Protein AF-A0A535C9H8-F1 (afdb_monomer_lite)

pLDDT: mean 93.2, std 9.54, range [48.53, 98.31]

Secondary structure (DSSP, 8-state):
-----TTEEEE---GGGHHHHHHHHHHHHHHHHS-----HHHHHHHHTSTT--HHHH--EEEETTS-B-

Radius of gyration: 13.56 Å; chains: 1; bounding box: 24×35×27 Å

Sequence (69 aa):
MAILLQNLLARAPRLNDLSDVTRLLIACDIIEDGMSDYTEEELLADWQRPGFNLDTDAWVIITNKGQLV

Foldseek 3Di:
DDDDDPQKDKFQDDPVCLVLVQVVVQVVCCVVPVGDPGDSVVSVCVCVPPPHDSRPRDMFIAGNVRHTD

Structure (mmCIF, N/CA/C/O backbone):
data_AF-A0A535C9H8-F1
#
_entry.id   AF-A0A535C9H8-F1
#
loop_
_atom_site.group_PDB
_atom_site.id
_atom_site.type_symbol
_atom_site.label_atom_id
_atom_site.label_alt_id
_atom_site.label_comp_id
_atom_site.label_asym_id
_atom_site.label_entity_id
_atom_site.label_seq_id
_atom_site.pdbx_PDB_ins_code
_atom_site.Cartn_x
_atom_site.Cartn_y
_atom_site.Cartn_z
_atom_site.occupancy
_atom_site.B_iso_or_equiv
_atom_site.auth_seq_id
_atom_site.auth_comp_id
_atom_site.auth_asym_id
_atom_site.auth_atom_id
_atom_site.pdbx_PDB_model_num
ATOM 1 N N . MET A 1 1 ? -13.913 -18.680 -15.567 1.00 48.53 1 MET A N 1
ATOM 2 C CA . MET A 1 1 ? -13.296 -19.590 -14.578 1.00 48.53 1 MET A CA 1
ATOM 3 C C . MET A 1 1 ? -12.746 -18.718 -13.466 1.00 48.53 1 MET A C 1
ATOM 5 O O . MET A 1 1 ? -11.992 -17.812 -13.785 1.00 48.53 1 MET A O 1
ATOM 9 N N . ALA A 1 2 ? -13.190 -18.896 -12.223 1.00 54.53 2 ALA A N 1
ATOM 10 C CA . ALA A 1 2 ? -12.713 -18.097 -11.094 1.00 54.53 2 ALA A CA 1
ATOM 11 C C . ALA A 1 2 ? -11.705 -18.923 -10.291 1.00 54.53 2 ALA A C 1
ATOM 13 O O . ALA A 1 2 ? -11.989 -20.072 -9.953 1.00 54.53 2 ALA A O 1
ATOM 14 N N . ILE A 1 3 ? -10.536 -18.352 -10.013 1.00 66.75 3 ILE A N 1
ATOM 15 C CA . ILE A 1 3 ? -9.567 -18.927 -9.080 1.00 66.75 3 ILE A CA 1
ATOM 16 C C . ILE A 1 3 ? -9.842 -18.282 -7.726 1.00 66.75 3 ILE A C 1
ATOM 18 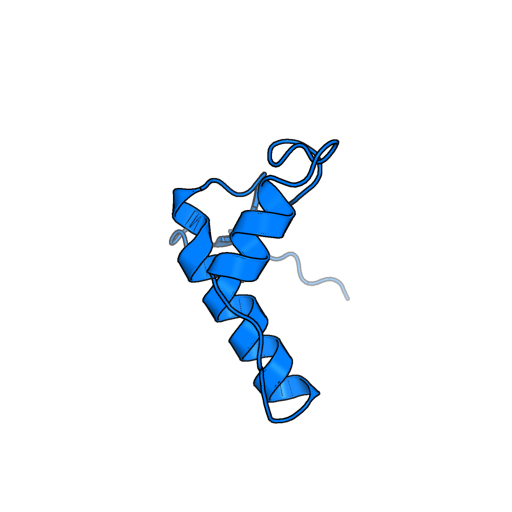O O . ILE A 1 3 ? -9.727 -17.067 -7.584 1.00 66.75 3 ILE A O 1
ATOM 22 N N . LEU A 1 4 ? -10.236 -19.089 -6.740 1.00 71.44 4 LEU A N 1
ATOM 23 C CA . LEU A 1 4 ? -10.379 -18.621 -5.367 1.00 71.44 4 LEU A CA 1
ATOM 24 C C . LEU A 1 4 ? -8.989 -18.597 -4.727 1.00 71.44 4 LEU A C 1
ATOM 26 O O . LEU A 1 4 ? -8.408 -19.650 -4.462 1.00 71.44 4 LEU A O 1
ATOM 30 N N . LEU A 1 5 ? -8.455 -17.400 -4.497 1.00 72.12 5 LEU A N 1
ATOM 31 C CA . LEU A 1 5 ? -7.196 -17.234 -3.782 1.00 72.12 5 LEU A CA 1
ATOM 32 C C . LEU A 1 5 ? -7.437 -17.509 -2.296 1.00 72.12 5 LEU A C 1
ATOM 34 O O . LEU A 1 5 ? -8.022 -16.707 -1.573 1.00 72.12 5 LEU A O 1
ATOM 38 N N . GLN A 1 6 ? -7.024 -18.695 -1.857 1.00 82.50 6 GLN A N 1
ATOM 39 C CA . GLN A 1 6 ? -7.023 -19.075 -0.449 1.00 82.50 6 GLN A CA 1
ATOM 40 C C . GLN A 1 6 ? -5.777 -18.494 0.228 1.00 82.50 6 GLN A C 1
ATOM 42 O O . GLN A 1 6 ? -4.732 -18.374 -0.408 1.00 82.50 6 GLN A O 1
ATOM 47 N N . ASN A 1 7 ? -5.864 -18.206 1.529 1.00 87.19 7 ASN A N 1
ATOM 48 C CA . ASN A 1 7 ? -4.771 -17.657 2.349 1.00 87.19 7 ASN A CA 1
ATOM 49 C C . ASN A 1 7 ? -4.433 -16.178 2.116 1.00 87.19 7 ASN A C 1
ATOM 51 O O . ASN A 1 7 ? -3.318 -15.762 2.431 1.00 87.19 7 ASN A O 1
ATOM 55 N N . LEU A 1 8 ? -5.387 -15.401 1.604 1.00 91.44 8 LEU A N 1
ATOM 56 C CA . LEU A 1 8 ? -5.310 -13.945 1.563 1.00 91.44 8 LEU A CA 1
ATOM 57 C C . LEU A 1 8 ? -6.260 -13.343 2.598 1.00 91.44 8 LEU A C 1
ATOM 59 O O . LEU A 1 8 ? -7.385 -13.819 2.766 1.00 91.44 8 L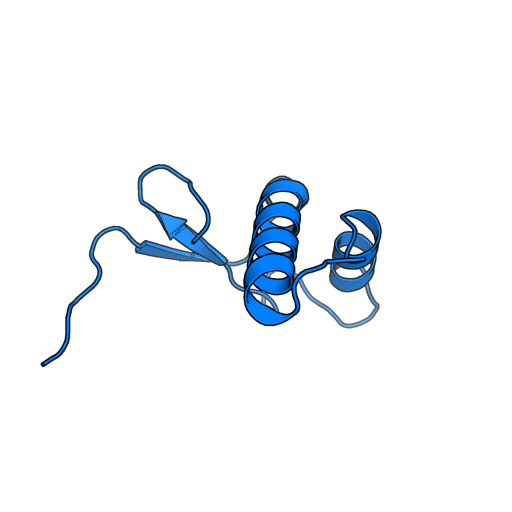EU A O 1
ATOM 63 N N . LEU A 1 9 ? -5.806 -12.298 3.281 1.00 91.88 9 LEU A N 1
ATOM 64 C CA . LEU A 1 9 ? -6.603 -11.521 4.221 1.00 91.88 9 LEU A CA 1
ATOM 65 C C . LEU A 1 9 ? -6.540 -10.047 3.835 1.00 91.88 9 LEU A C 1
ATOM 67 O O . LEU A 1 9 ? -5.454 -9.481 3.745 1.00 91.88 9 LEU A O 1
ATOM 71 N N . ALA A 1 10 ? -7.707 -9.430 3.672 1.00 93.50 10 ALA A N 1
ATOM 72 C CA . ALA A 1 10 ? -7.828 -7.985 3.566 1.00 93.50 10 ALA A CA 1
ATOM 73 C C . ALA A 1 10 ? -7.933 -7.369 4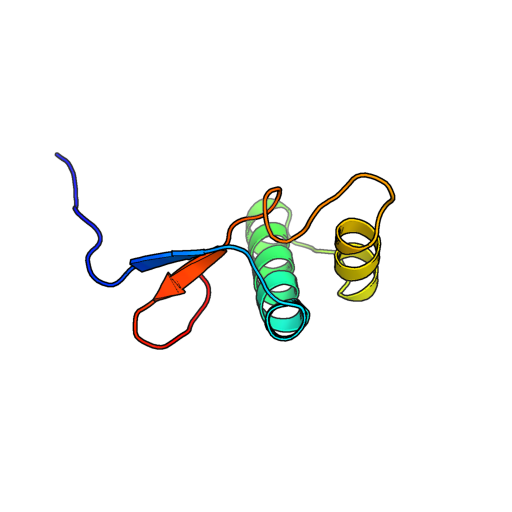.965 1.00 93.50 10 ALA A C 1
ATOM 75 O O . ALA A 1 10 ? -8.737 -7.820 5.787 1.00 93.50 10 ALA A O 1
ATOM 76 N N . ARG A 1 11 ? -7.136 -6.337 5.238 1.00 95.19 11 ARG A N 1
ATOM 77 C CA . ARG A 1 11 ? -7.243 -5.521 6.456 1.00 95.19 11 ARG A CA 1
ATOM 78 C C . ARG A 1 11 ? -6.778 -4.095 6.193 1.00 95.19 11 ARG A C 1
ATOM 80 O O . ARG A 1 11 ? -6.038 -3.864 5.241 1.00 95.19 11 ARG A O 1
ATOM 87 N N . ALA A 1 12 ? -7.128 -3.175 7.083 1.00 97.50 12 ALA A N 1
ATOM 88 C CA . ALA A 1 12 ? -6.476 -1.876 7.116 1.00 97.50 12 ALA A CA 1
ATOM 89 C C . ALA A 1 12 ? -4.958 -2.028 7.361 1.00 97.50 12 ALA A C 1
ATOM 91 O O . ALA A 1 12 ? -4.542 -2.905 8.144 1.00 97.50 12 ALA A O 1
ATOM 92 N N . PRO A 1 13 ? -4.117 -1.220 6.692 1.00 97.06 13 PRO A N 1
ATOM 93 C CA . PRO A 1 13 ? -2.701 -1.129 7.007 1.00 97.06 13 PRO A CA 1
ATOM 94 C C . PRO A 1 13 ? -2.481 -0.510 8.390 1.00 97.06 13 PRO A C 1
ATOM 96 O O . PRO A 1 13 ? -3.328 0.178 8.951 1.00 97.06 13 PRO A O 1
ATOM 99 N N . ARG A 1 14 ? -1.314 -0.782 8.958 1.00 95.81 14 ARG A N 1
ATOM 100 C CA . ARG A 1 14 ? -0.820 -0.224 10.217 1.00 95.81 14 ARG A CA 1
ATOM 101 C C . ARG A 1 14 ? 0.453 0.553 9.925 1.00 95.81 14 ARG A C 1
ATOM 103 O O . ARG A 1 14 ? 1.136 0.262 8.951 1.00 95.81 14 ARG A O 1
ATOM 110 N N . LEU A 1 15 ? 0.852 1.449 10.826 1.00 96.31 15 LEU A N 1
ATOM 111 C CA . LEU A 1 15 ? 2.115 2.189 10.681 1.00 96.31 15 LEU A CA 1
ATOM 112 C C . LEU A 1 15 ? 3.340 1.276 10.498 1.00 96.31 15 LEU A C 1
ATOM 114 O O . LEU A 1 15 ? 4.243 1.622 9.752 1.00 96.31 15 LEU A O 1
ATOM 118 N N . ASN A 1 16 ? 3.356 0.083 11.100 1.00 95.88 16 ASN A N 1
ATOM 119 C CA . ASN A 1 16 ? 4.452 -0.874 10.896 1.00 95.88 16 ASN A CA 1
ATOM 120 C C . ASN A 1 16 ? 4.473 -1.509 9.493 1.00 95.88 16 ASN A C 1
ATOM 122 O O . ASN A 1 16 ? 5.482 -2.101 9.131 1.00 95.88 16 ASN A O 1
ATOM 126 N N . ASP A 1 17 ? 3.388 -1.405 8.721 1.00 96.81 17 ASP A N 1
ATOM 127 C CA . ASP A 1 17 ? 3.339 -1.867 7.331 1.00 96.81 17 ASP A CA 1
ATOM 128 C C . ASP A 1 17 ? 3.890 -0.813 6.357 1.00 96.81 17 ASP A C 1
ATOM 130 O O . ASP A 1 17 ? 4.103 -1.134 5.194 1.00 96.81 17 ASP A O 1
ATOM 134 N N . LEU A 1 18 ? 4.126 0.428 6.810 1.00 97.62 18 LEU A N 1
ATOM 135 C CA . LEU A 1 18 ? 4.502 1.571 5.969 1.00 97.62 18 LEU A CA 1
ATOM 136 C C . LEU A 1 18 ? 5.651 1.237 5.007 1.00 97.62 18 LEU A C 1
ATOM 138 O O . LEU A 1 18 ? 5.538 1.463 3.804 1.00 97.62 18 LEU A O 1
ATOM 142 N N . SER A 1 19 ? 6.722 0.635 5.525 1.00 97.12 19 SER A N 1
ATOM 143 C CA . SER A 1 19 ? 7.901 0.309 4.719 1.00 97.12 19 SER A CA 1
ATOM 144 C C . SER A 1 19 ? 7.622 -0.768 3.671 1.00 97.12 19 SER A C 1
ATOM 146 O O . SER A 1 19 ? 8.081 -0.669 2.534 1.00 97.12 19 SER A O 1
ATOM 148 N N . ASP A 1 20 ? 6.833 -1.787 4.016 1.00 97.00 20 ASP A N 1
ATOM 149 C CA . ASP A 1 20 ? 6.510 -2.860 3.075 1.00 97.00 20 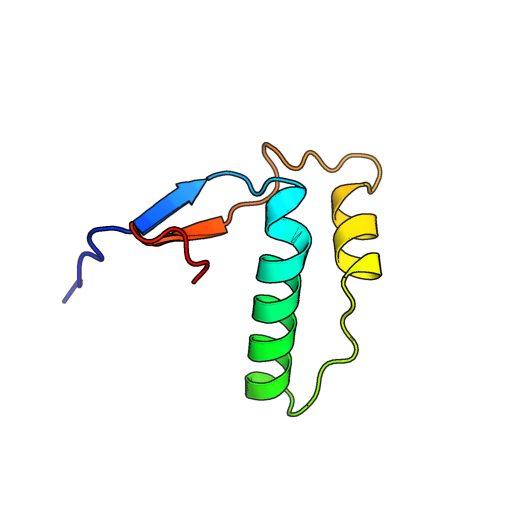ASP A CA 1
ATOM 150 C C . ASP A 1 20 ? 5.487 -2.402 2.023 1.00 97.00 20 ASP A C 1
ATOM 152 O O . ASP A 1 20 ? 5.611 -2.784 0.860 1.00 97.00 20 ASP A O 1
ATOM 156 N N . VAL A 1 21 ? 4.531 -1.534 2.385 1.00 97.62 21 VAL A N 1
ATOM 157 C CA . VAL A 1 21 ? 3.613 -0.900 1.421 1.00 97.62 21 VAL A CA 1
ATOM 158 C C . VAL A 1 21 ? 4.392 0.003 0.466 1.00 97.62 21 VAL A C 1
ATOM 160 O O . VAL A 1 21 ? 4.203 -0.090 -0.742 1.00 97.62 21 VAL A O 1
ATOM 163 N N . THR A 1 22 ? 5.317 0.818 0.979 1.00 98.06 22 THR A N 1
ATOM 164 C CA . THR A 1 22 ? 6.162 1.692 0.149 1.00 98.06 22 THR A CA 1
ATOM 165 C C . THR A 1 22 ? 6.984 0.877 -0.848 1.00 98.06 22 THR A C 1
ATOM 167 O O . THR A 1 22 ? 7.007 1.189 -2.035 1.00 98.06 22 THR A O 1
ATOM 170 N N . ARG A 1 23 ? 7.619 -0.215 -0.398 1.00 97.44 23 ARG A N 1
ATOM 171 C CA . ARG A 1 23 ? 8.368 -1.118 -1.290 1.00 97.44 23 ARG A CA 1
ATOM 172 C C . ARG A 1 23 ? 7.488 -1.726 -2.375 1.00 97.44 23 ARG A C 1
ATOM 174 O O . ARG A 1 23 ? 7.964 -1.890 -3.494 1.00 97.44 23 ARG A O 1
ATOM 181 N N . LEU A 1 24 ? 6.246 -2.081 -2.043 1.00 96.94 24 LEU A N 1
ATOM 182 C CA . LEU A 1 24 ? 5.298 -2.618 -3.013 1.00 96.94 24 LEU A CA 1
ATOM 183 C C . LEU A 1 24 ? 4.937 -1.567 -4.070 1.00 96.94 24 LEU A C 1
ATOM 185 O O . LEU A 1 24 ? 5.011 -1.879 -5.252 1.00 96.94 24 LEU A O 1
ATOM 189 N N . LEU A 1 25 ? 4.626 -0.335 -3.658 1.00 96.88 25 LEU A N 1
ATOM 190 C CA . LEU A 1 25 ? 4.316 0.768 -4.577 1.00 96.88 25 LEU A CA 1
ATOM 191 C C . LEU A 1 25 ? 5.489 1.055 -5.524 1.00 96.88 25 LEU A C 1
ATOM 193 O O . LEU A 1 25 ? 5.315 0.987 -6.735 1.00 96.88 25 LEU A O 1
ATOM 197 N N . ILE A 1 26 ? 6.705 1.206 -4.987 1.00 98.00 26 ILE A N 1
ATOM 198 C CA . ILE A 1 26 ? 7.928 1.403 -5.787 1.00 98.00 26 ILE A CA 1
ATOM 199 C C . ILE A 1 26 ? 8.134 0.261 -6.793 1.00 98.00 26 ILE A C 1
ATOM 201 O O . ILE A 1 26 ? 8.525 0.488 -7.937 1.00 98.00 26 ILE A O 1
ATOM 205 N N . ALA A 1 27 ? 7.916 -0.989 -6.371 1.00 97.31 27 ALA A N 1
ATOM 206 C CA . ALA A 1 27 ? 8.073 -2.139 -7.253 1.00 97.31 27 ALA A CA 1
ATOM 207 C C . ALA A 1 27 ? 7.043 -2.133 -8.393 1.00 97.31 27 ALA A C 1
ATOM 209 O O . ALA A 1 27 ? 7.405 -2.476 -9.519 1.00 97.31 27 ALA A O 1
ATOM 210 N N . CYS A 1 28 ? 5.797 -1.742 -8.118 1.00 96.88 28 CYS A N 1
ATOM 211 C CA . CYS A 1 28 ? 4.767 -1.573 -9.140 1.00 96.88 28 CYS A CA 1
ATOM 212 C C . CYS A 1 28 ? 5.143 -0.458 -10.123 1.00 96.88 28 CYS A C 1
ATOM 214 O O . CYS A 1 28 ? 5.207 -0.727 -11.320 1.00 96.88 28 CYS A O 1
ATOM 216 N N . ASP A 1 29 ? 5.507 0.726 -9.630 1.00 97.94 29 ASP A N 1
ATOM 217 C CA . ASP A 1 29 ? 5.880 1.882 -10.456 1.00 97.94 29 ASP A CA 1
ATOM 218 C C . ASP A 1 29 ? 7.073 1.566 -11.374 1.00 97.94 29 ASP A C 1
ATOM 220 O O . ASP A 1 29 ? 7.055 1.853 -12.568 1.00 97.94 29 ASP A O 1
ATOM 224 N N . ILE A 1 30 ? 8.099 0.864 -10.876 1.00 98.25 30 ILE A N 1
ATOM 225 C CA . ILE A 1 30 ? 9.234 0.433 -11.712 1.00 98.25 30 ILE A CA 1
ATOM 226 C C . ILE A 1 30 ? 8.790 -0.522 -12.829 1.00 98.25 30 ILE A C 1
ATOM 228 O O . ILE A 1 30 ? 9.349 -0.481 -13.926 1.00 98.25 30 ILE A O 1
ATOM 232 N N . ILE A 1 31 ? 7.829 -1.408 -12.567 1.00 98.00 31 ILE A N 1
ATOM 233 C CA . ILE A 1 31 ? 7.324 -2.346 -13.578 1.00 98.00 31 ILE A CA 1
ATOM 234 C C . ILE A 1 31 ? 6.443 -1.631 -14.608 1.00 98.00 31 ILE A C 1
ATOM 236 O O . ILE A 1 31 ? 6.512 -1.973 -15.790 1.00 98.00 31 ILE A O 1
ATOM 240 N N . GLU A 1 32 ? 5.631 -0.670 -14.175 1.00 96.81 32 GLU A N 1
ATOM 241 C CA . GLU A 1 32 ? 4.681 0.047 -15.029 1.00 96.81 32 GLU A CA 1
ATOM 242 C C . GLU A 1 32 ? 5.358 1.167 -15.836 1.00 96.81 32 GLU A C 1
ATOM 244 O O . GLU A 1 32 ? 5.202 1.222 -17.058 1.00 96.81 32 GLU A O 1
ATOM 249 N N . ASP A 1 33 ? 6.187 1.982 -15.182 1.00 96.88 33 ASP A N 1
ATOM 250 C CA . ASP A 1 33 ? 6.758 3.222 -15.721 1.00 96.88 33 ASP A CA 1
ATOM 251 C C . ASP A 1 33 ? 8.291 3.185 -15.883 1.00 96.88 33 ASP A C 1
ATOM 253 O O . ASP A 1 33 ? 8.894 4.096 -16.459 1.00 96.88 33 ASP A O 1
ATOM 257 N N . GLY A 1 34 ? 8.958 2.123 -15.418 1.00 97.75 34 GLY A N 1
ATOM 258 C CA . GLY A 1 34 ? 10.413 1.946 -15.533 1.00 97.75 34 GLY A CA 1
ATOM 259 C C . GLY A 1 34 ? 11.233 2.674 -14.463 1.00 97.75 34 GLY A C 1
ATOM 260 O O . GLY A 1 34 ? 12.456 2.509 -14.413 1.00 97.75 34 GLY A O 1
ATOM 261 N N . MET A 1 35 ? 10.589 3.465 -13.605 1.00 96.62 35 MET A N 1
ATOM 262 C CA . MET A 1 35 ? 11.200 4.175 -12.483 1.00 96.62 35 MET A CA 1
ATOM 263 C C . MET A 1 35 ? 10.158 4.475 -11.400 1.00 96.62 35 MET A C 1
ATOM 265 O O . MET A 1 35 ? 8.967 4.410 -11.659 1.00 96.62 35 MET A O 1
ATOM 269 N N . SER A 1 36 ? 10.625 4.847 -10.210 1.00 97.56 36 SER A N 1
ATOM 270 C CA . SER A 1 36 ? 9.790 5.350 -9.119 1.00 97.56 36 SER A CA 1
ATOM 271 C C . SER A 1 36 ? 10.538 6.471 -8.414 1.00 97.56 36 SER A C 1
ATOM 273 O O . SER A 1 36 ? 11.697 6.286 -8.030 1.00 97.56 36 SER A O 1
ATOM 275 N N . ASP A 1 37 ? 9.890 7.614 -8.232 1.00 95.62 37 ASP A N 1
ATOM 276 C CA . ASP A 1 37 ? 10.323 8.676 -7.320 1.00 95.62 37 ASP A CA 1
ATOM 277 C C . ASP A 1 37 ? 9.601 8.616 -5.966 1.00 95.62 37 ASP A C 1
ATOM 279 O O . ASP A 1 37 ? 9.998 9.332 -5.052 1.00 95.62 37 ASP A O 1
ATOM 283 N N . TYR A 1 38 ? 8.626 7.710 -5.822 1.00 95.69 38 TYR A N 1
ATOM 284 C CA . TYR A 1 38 ? 7.842 7.511 -4.607 1.00 95.69 38 TYR A CA 1
ATOM 285 C C . TYR A 1 38 ? 8.697 7.154 -3.380 1.00 95.69 38 TYR A C 1
ATOM 287 O O . TYR A 1 38 ? 9.598 6.308 -3.443 1.00 95.69 38 TYR A O 1
ATOM 295 N N . THR A 1 39 ? 8.384 7.772 -2.241 1.00 97.56 39 THR A N 1
ATOM 296 C CA . THR A 1 39 ? 9.131 7.647 -0.978 1.00 97.56 39 THR A CA 1
ATOM 297 C C . THR A 1 39 ? 8.264 7.192 0.200 1.00 97.56 39 THR A C 1
ATOM 299 O O . THR A 1 39 ? 7.036 7.282 0.187 1.00 97.56 39 THR A O 1
ATOM 302 N N . GLU A 1 40 ? 8.913 6.707 1.265 1.00 98.25 40 GLU A N 1
ATOM 303 C CA . GLU A 1 40 ? 8.222 6.300 2.500 1.00 98.25 40 GLU A CA 1
ATOM 304 C C . GLU A 1 40 ? 7.612 7.518 3.219 1.00 98.25 40 GLU A C 1
ATOM 306 O O . GLU A 1 40 ? 6.531 7.435 3.807 1.00 98.25 40 GLU A O 1
ATOM 311 N N . GLU A 1 41 ? 8.278 8.672 3.131 1.00 98.31 41 GLU A N 1
ATOM 312 C CA . GLU A 1 41 ? 7.824 9.944 3.687 1.00 98.31 41 GLU A CA 1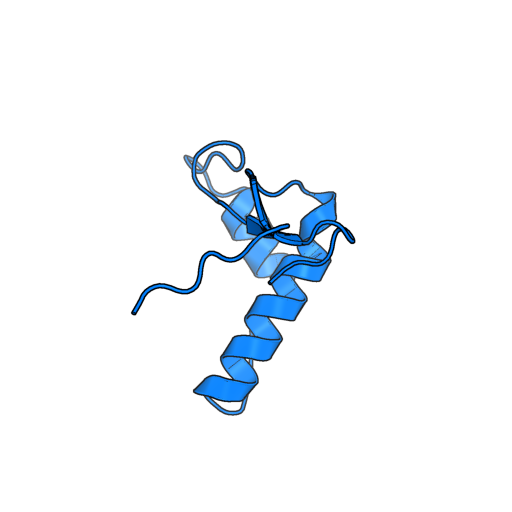
ATOM 313 C C . GLU A 1 41 ? 6.547 10.458 3.011 1.00 98.31 41 GLU A C 1
ATOM 315 O O . GLU A 1 41 ? 5.668 10.982 3.699 1.00 98.31 41 GLU A O 1
ATOM 320 N N . GLU A 1 42 ? 6.421 10.292 1.693 1.00 97.94 42 GLU A N 1
ATOM 321 C CA . GLU A 1 42 ? 5.210 10.650 0.944 1.00 97.94 42 GLU A CA 1
ATOM 322 C C . GLU A 1 42 ? 4.021 9.790 1.367 1.00 97.94 42 GLU A C 1
ATOM 324 O O . GLU A 1 42 ? 2.968 10.332 1.709 1.00 97.94 42 GLU A O 1
ATOM 329 N N . LEU A 1 43 ? 4.204 8.468 1.463 1.00 97.88 43 LEU A N 1
ATOM 330 C CA . LEU A 1 43 ? 3.144 7.578 1.938 1.00 97.88 43 LEU A CA 1
ATOM 331 C C . LEU A 1 43 ? 2.728 7.904 3.377 1.00 97.88 43 LEU A C 1
ATOM 333 O O . LEU A 1 43 ? 1.540 7.902 3.709 1.00 97.88 43 LEU A O 1
ATOM 337 N N . LEU A 1 44 ? 3.696 8.205 4.248 1.00 98.31 44 LEU A N 1
ATOM 338 C CA . LEU A 1 44 ? 3.404 8.605 5.621 1.00 98.31 44 LEU A CA 1
ATOM 339 C C . LEU A 1 44 ? 2.610 9.914 5.665 1.00 98.31 44 LEU A C 1
ATOM 341 O O . LEU A 1 44 ? 1.659 10.023 6.442 1.00 98.31 44 LEU A O 1
ATOM 345 N N . ALA A 1 45 ? 2.978 10.893 4.836 1.00 98.00 45 ALA A N 1
ATOM 346 C CA . ALA A 1 45 ? 2.254 12.152 4.722 1.00 98.00 45 ALA A CA 1
ATOM 347 C C . ALA A 1 45 ? 0.817 11.927 4.225 1.00 98.00 45 ALA A C 1
ATOM 349 O O . ALA A 1 45 ? -0.115 12.509 4.785 1.00 98.00 45 ALA A O 1
ATOM 350 N N . ASP A 1 46 ? 0.617 11.031 3.257 1.00 97.31 46 ASP A N 1
ATOM 351 C CA . ASP A 1 46 ? -0.708 10.638 2.773 1.00 97.31 46 ASP A CA 1
ATOM 352 C C . AS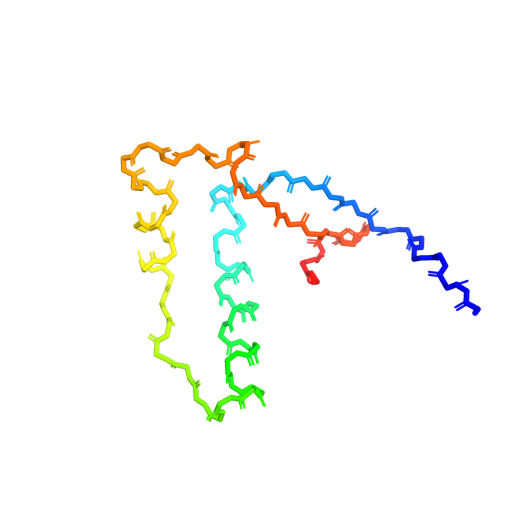P A 1 46 ? -1.546 9.971 3.866 1.00 97.31 46 ASP A C 1
ATOM 354 O O . ASP A 1 46 ? -2.728 10.282 4.024 1.00 97.31 46 ASP A O 1
ATOM 358 N N . TRP A 1 47 ? -0.945 9.093 4.670 1.00 97.56 47 TRP A N 1
ATOM 359 C CA . TRP A 1 47 ? -1.629 8.420 5.779 1.00 97.56 47 TRP A CA 1
ATOM 360 C C . TRP A 1 47 ? -1.968 9.355 6.941 1.00 97.56 47 TRP A C 1
ATOM 362 O O . TRP A 1 47 ? -2.889 9.074 7.707 1.00 97.56 47 TRP A O 1
ATOM 372 N N . GLN A 1 48 ? -1.242 10.463 7.078 1.00 97.00 48 GLN A N 1
ATOM 373 C CA . GLN A 1 48 ? -1.458 11.476 8.112 1.00 97.00 48 GLN A CA 1
ATOM 374 C C . GLN A 1 48 ? -2.233 12.699 7.609 1.00 97.00 48 GLN A C 1
ATOM 376 O O . GLN A 1 48 ? -2.481 13.629 8.387 1.00 97.00 48 GLN A O 1
ATOM 381 N N . ARG A 1 49 ? -2.623 12.733 6.328 1.00 97.62 49 ARG A N 1
ATOM 382 C CA . ARG A 1 49 ? -3.305 13.894 5.754 1.00 97.62 49 ARG A CA 1
ATOM 383 C C . ARG A 1 49 ? -4.642 14.145 6.470 1.00 97.62 49 ARG A C 1
ATOM 385 O O . ARG A 1 49 ? -5.363 13.197 6.797 1.00 97.62 49 ARG A O 1
ATOM 392 N N . PRO A 1 50 ? -5.034 15.412 6.687 1.00 98.00 50 PRO A N 1
ATOM 393 C CA . PRO A 1 50 ? -6.307 15.726 7.324 1.00 98.00 50 PRO A CA 1
ATOM 394 C C . PRO A 1 50 ? -7.494 15.071 6.608 1.00 98.00 50 PRO A C 1
ATOM 396 O O . PRO A 1 50 ? -7.649 15.202 5.395 1.00 98.00 50 PRO A O 1
ATOM 399 N N . GLY A 1 51 ? -8.350 14.397 7.376 1.00 97.25 51 GLY A N 1
ATOM 400 C CA . GLY A 1 51 ? -9.551 13.738 6.857 1.00 97.25 51 GLY A CA 1
ATOM 401 C C . GLY A 1 51 ? -9.326 12.341 6.280 1.00 97.25 51 GLY A C 1
ATOM 402 O O . GLY A 1 51 ? -10.299 11.739 5.842 1.00 97.25 51 GLY A O 1
ATOM 403 N N . PHE A 1 52 ? -8.098 11.819 6.305 1.00 97.62 52 PHE A N 1
ATOM 404 C CA . PHE A 1 52 ? -7.826 10.419 6.003 1.00 97.62 52 PHE A CA 1
ATOM 405 C C . PHE A 1 52 ? -7.744 9.601 7.286 1.00 97.62 52 PHE A C 1
ATOM 407 O O . PHE A 1 52 ? -7.023 9.953 8.221 1.00 97.62 52 PHE A O 1
ATOM 414 N N . ASN A 1 53 ? -8.489 8.505 7.328 1.00 97.44 53 ASN A N 1
ATOM 415 C CA . ASN A 1 53 ? -8.462 7.550 8.417 1.00 97.44 53 ASN A CA 1
ATOM 416 C C . ASN A 1 53 ? -7.897 6.218 7.922 1.00 97.44 53 ASN A C 1
ATOM 418 O O . ASN A 1 53 ? -8.568 5.474 7.210 1.00 97.44 53 ASN A O 1
ATOM 422 N N . LEU A 1 54 ? -6.674 5.895 8.347 1.00 96.69 54 LEU A N 1
ATOM 423 C CA . LEU A 1 54 ? -5.965 4.688 7.921 1.00 96.69 54 LEU A CA 1
ATOM 424 C C . LEU A 1 54 ? -6.761 3.396 8.174 1.00 96.69 54 LEU A C 1
ATOM 426 O O . LEU A 1 54 ? -6.684 2.466 7.374 1.00 96.69 54 LEU A O 1
ATOM 430 N N . ASP A 1 55 ? -7.558 3.359 9.246 1.00 96.88 55 ASP A N 1
ATOM 431 C CA . ASP A 1 55 ? -8.342 2.184 9.638 1.00 96.88 55 ASP A CA 1
ATOM 432 C C . ASP A 1 55 ? -9.541 1.910 8.714 1.00 96.88 55 ASP A C 1
ATOM 434 O O . ASP A 1 55 ? -10.099 0.810 8.740 1.00 96.88 55 ASP A O 1
ATOM 438 N N . THR A 1 56 ? -9.971 2.895 7.920 1.00 96.88 56 THR A N 1
ATOM 439 C CA . THR A 1 56 ? -11.177 2.791 7.079 1.00 96.88 56 THR A CA 1
ATOM 440 C C . THR A 1 56 ? -10.932 3.085 5.607 1.00 96.88 56 THR A C 1
ATOM 442 O O . THR A 1 56 ? -11.638 2.540 4.756 1.00 96.88 56 THR A O 1
ATOM 445 N N . ASP A 1 57 ? -9.931 3.907 5.303 1.00 97.44 57 ASP A N 1
ATOM 446 C CA . ASP A 1 57 ? -9.750 4.509 3.983 1.00 97.44 57 ASP A CA 1
ATOM 447 C C . ASP A 1 57 ? -8.641 3.826 3.168 1.00 97.44 57 ASP A C 1
ATOM 449 O O . ASP A 1 57 ? -8.492 4.104 1.979 1.00 97.44 57 ASP A O 1
ATOM 453 N N . ALA A 1 58 ? -7.888 2.906 3.781 1.00 96.44 58 ALA A N 1
ATOM 454 C CA . ALA A 1 58 ? -6.872 2.095 3.120 1.00 96.44 58 ALA A CA 1
ATOM 455 C C . ALA A 1 58 ? -7.034 0.611 3.439 1.00 96.44 58 ALA A C 1
ATOM 457 O O . ALA A 1 58 ? -7.478 0.220 4.518 1.00 96.44 58 ALA A O 1
ATOM 458 N N . TRP A 1 59 ? -6.617 -0.223 2.490 1.00 96.62 59 TRP A N 1
ATOM 459 C CA . TRP A 1 59 ? -6.651 -1.672 2.611 1.00 96.62 59 TRP A CA 1
ATOM 460 C C . TRP A 1 59 ? -5.380 -2.268 2.035 1.00 96.62 59 TRP A C 1
ATOM 462 O O . TRP A 1 59 ? -4.885 -1.829 1.002 1.00 96.62 59 TRP A O 1
ATOM 472 N N . VAL A 1 60 ? -4.892 -3.305 2.698 1.00 96.31 60 VAL A N 1
ATOM 473 C CA . VAL A 1 60 ? -3.817 -4.158 2.211 1.00 96.31 60 VAL A CA 1
ATOM 474 C C . VAL A 1 60 ? -4.286 -5.599 2.164 1.00 96.31 60 VAL A C 1
ATOM 476 O O . VAL A 1 60 ? -5.100 -6.031 2.989 1.00 96.31 60 VAL A O 1
ATOM 479 N N . ILE A 1 61 ? -3.740 -6.356 1.217 1.00 95.00 61 ILE A N 1
ATOM 480 C CA . ILE A 1 61 ? -3.880 -7.804 1.180 1.00 95.00 61 ILE A CA 1
ATOM 481 C C . ILE A 1 61 ? -2.604 -8.413 1.746 1.00 95.00 61 ILE A C 1
ATOM 483 O O . ILE A 1 61 ? -1.503 -8.098 1.305 1.00 95.00 61 ILE A O 1
ATOM 487 N N . ILE A 1 62 ? -2.755 -9.292 2.734 1.00 94.44 62 ILE A N 1
ATOM 488 C CA . ILE A 1 62 ? -1.643 -10.065 3.282 1.00 94.44 62 ILE A CA 1
ATOM 489 C C . ILE A 1 62 ? -1.832 -11.549 3.000 1.00 94.44 62 ILE A C 1
ATOM 491 O O . ILE A 1 62 ? -2.942 -12.081 3.084 1.00 94.44 62 ILE A O 1
ATOM 495 N N . THR A 1 63 ? -0.733 -12.241 2.727 1.00 92.38 63 THR A N 1
ATOM 496 C CA . THR A 1 63 ? -0.710 -13.705 2.724 1.00 92.38 63 THR A CA 1
ATOM 497 C C . THR A 1 63 ? -0.734 -14.253 4.154 1.00 92.38 63 THR A C 1
ATOM 499 O O . THR A 1 63 ? -0.412 -13.556 5.118 1.00 92.38 63 THR A O 1
ATOM 502 N N . ASN A 1 64 ? -1.018 -15.547 4.320 1.00 88.31 64 ASN A N 1
ATOM 503 C CA . ASN A 1 64 ? -0.883 -16.231 5.615 1.00 88.31 64 ASN A CA 1
ATOM 504 C C . ASN A 1 64 ? 0.555 -16.263 6.177 1.00 88.31 64 ASN A C 1
ATOM 506 O O . ASN A 1 64 ? 0.745 -16.648 7.329 1.00 88.31 64 ASN A O 1
ATOM 510 N N . LYS A 1 65 ? 1.557 -15.852 5.388 1.00 87.81 65 LYS A N 1
ATOM 511 C CA . LYS A 1 65 ? 2.947 -15.658 5.826 1.00 87.81 65 LYS A CA 1
ATOM 512 C C . LYS A 1 65 ? 3.241 -14.216 6.252 1.00 87.81 65 LYS A C 1
ATOM 514 O O . LYS A 1 65 ? 4.380 -13.915 6.588 1.00 87.81 65 LYS A O 1
ATOM 519 N N . GLY A 1 66 ? 2.237 -13.337 6.228 1.00 83.88 66 GLY A N 1
ATOM 520 C CA . GLY A 1 66 ? 2.364 -11.929 6.602 1.00 83.88 66 GLY A CA 1
ATOM 521 C C . GLY A 1 66 ? 2.983 -11.040 5.524 1.00 83.88 66 GLY A C 1
ATOM 522 O O . GLY A 1 66 ? 3.357 -9.918 5.830 1.00 83.88 66 GLY A O 1
ATOM 523 N N . GLN A 1 67 ? 3.100 -11.521 4.284 1.00 89.25 67 GLN A N 1
ATOM 524 C CA . GLN A 1 67 ? 3.649 -10.737 3.170 1.00 89.25 67 GLN A CA 1
ATOM 525 C C . GLN A 1 67 ? 2.544 -9.921 2.501 1.00 89.25 67 GLN A C 1
ATOM 527 O O . GLN A 1 67 ? 1.465 -10.472 2.274 1.00 89.25 67 GLN A O 1
ATOM 532 N N . LEU A 1 68 ? 2.831 -8.665 2.161 1.00 91.44 68 LEU A N 1
ATOM 533 C CA . LEU A 1 68 ? 1.970 -7.841 1.312 1.00 91.44 68 LEU A CA 1
ATOM 534 C C . LEU A 1 68 ? 2.030 -8.314 -0.144 1.00 91.44 68 LEU A C 1
ATOM 536 O O . LEU A 1 68 ? 3.074 -8.791 -0.599 1.00 91.44 68 LEU A O 1
ATOM 540 N N . VAL A 1 69 ? 0.895 -8.213 -0.833 1.00 88.62 69 VAL A N 1
ATOM 541 C CA . VAL A 1 69 ? 0.689 -8.636 -2.228 1.00 88.62 69 VAL A CA 1
ATOM 542 C C . VAL A 1 69 ? -0.146 -7.621 -2.977 1.00 88.62 69 VAL A C 1
ATOM 544 O O . VAL A 1 69 ? -1.080 -7.069 -2.351 1.00 88.62 69 VAL A O 1
#